Protein AF-A0A958JZC7-F1 (afdb_monomer)

pLDDT: mean 93.15, std 11.77, range [38.97, 98.44]

Structure (mmCIF, N/CA/C/O backbone):
data_AF-A0A958JZC7-F1
#
_entry.id   AF-A0A958JZC7-F1
#
loop_
_atom_site.group_PDB
_atom_site.id
_atom_site.type_symbol
_atom_site.label_atom_id
_atom_site.label_alt_id
_atom_site.label_comp_id
_atom_site.label_asym_id
_atom_site.label_entity_id
_atom_site.label_seq_id
_atom_site.pdbx_PDB_ins_code
_atom_site.Cartn_x
_atom_site.Cartn_y
_atom_site.Cartn_z
_atom_site.occupancy
_atom_site.B_iso_or_equiv
_atom_site.auth_seq_id
_atom_site.auth_comp_id
_atom_site.auth_asym_id
_atom_site.auth_atom_id
_atom_site.pdbx_PDB_model_num
ATOM 1 N N . MET A 1 1 ? 5.712 -16.448 14.532 1.00 38.97 1 MET A N 1
ATOM 2 C CA . MET A 1 1 ? 5.545 -14.984 14.444 1.00 38.97 1 MET A CA 1
ATOM 3 C C . MET A 1 1 ? 5.430 -14.664 12.970 1.00 38.97 1 MET A C 1
ATOM 5 O O . MET A 1 1 ? 6.425 -14.777 12.268 1.00 38.97 1 MET A O 1
ATOM 9 N N . THR A 1 2 ? 4.216 -14.442 12.471 1.00 50.84 2 THR A N 1
ATOM 10 C CA . THR A 1 2 ? 4.000 -14.105 11.058 1.00 50.84 2 THR A CA 1
ATOM 11 C C . THR A 1 2 ? 4.672 -12.763 10.810 1.00 50.84 2 THR A C 1
ATOM 13 O O . THR A 1 2 ? 4.347 -11.790 11.485 1.00 50.84 2 THR A O 1
ATOM 16 N N . GLN A 1 3 ? 5.680 -12.737 9.943 1.00 56.84 3 GLN A N 1
ATOM 17 C CA . GLN A 1 3 ? 6.388 -11.508 9.615 1.00 56.84 3 GLN A CA 1
ATOM 18 C C . GLN A 1 3 ? 5.398 -10.593 8.885 1.00 56.84 3 GLN A C 1
ATOM 20 O O . GLN A 1 3 ? 4.856 -10.969 7.848 1.00 56.84 3 GLN A O 1
ATOM 25 N N . SER A 1 4 ? 5.088 -9.454 9.498 1.00 73.69 4 SER A N 1
ATOM 26 C CA . SER A 1 4 ? 4.183 -8.452 8.943 1.00 73.69 4 SER A CA 1
ATOM 27 C C . SER A 1 4 ? 4.830 -7.809 7.716 1.00 73.69 4 SER A C 1
ATOM 29 O O . SER A 1 4 ? 6.030 -7.528 7.720 1.00 73.69 4 SER A O 1
ATOM 31 N N . ASN A 1 5 ? 4.065 -7.638 6.639 1.00 91.62 5 ASN A N 1
ATOM 32 C CA . ASN A 1 5 ? 4.544 -7.019 5.409 1.00 91.62 5 ASN A CA 1
ATOM 33 C C . ASN A 1 5 ? 4.661 -5.498 5.627 1.00 91.62 5 ASN A C 1
ATOM 35 O O . ASN A 1 5 ? 3.633 -4.854 5.850 1.00 91.62 5 ASN A O 1
ATOM 39 N N . PRO A 1 6 ? 5.858 -4.889 5.518 1.00 95.69 6 PRO A N 1
ATOM 40 C CA . PRO A 1 6 ? 6.042 -3.466 5.814 1.00 95.69 6 PRO A CA 1
ATOM 41 C C . PRO A 1 6 ? 5.135 -2.537 4.993 1.00 95.69 6 PRO A C 1
ATOM 43 O O . PRO A 1 6 ? 4.700 -1.497 5.479 1.00 95.69 6 PRO A O 1
ATOM 46 N N . LEU A 1 7 ? 4.801 -2.912 3.753 1.00 97.00 7 LEU A N 1
ATOM 47 C CA . LEU A 1 7 ? 3.901 -2.119 2.909 1.00 97.00 7 LEU A CA 1
ATOM 48 C C . LEU A 1 7 ? 2.451 -2.150 3.408 1.00 97.00 7 LEU A C 1
ATOM 50 O O . LEU A 1 7 ? 1.718 -1.176 3.226 1.00 97.00 7 LEU A O 1
ATOM 54 N N . GLU A 1 8 ? 2.032 -3.241 4.050 1.00 97.69 8 GLU A N 1
ATOM 55 C CA . GLU A 1 8 ? 0.708 -3.339 4.664 1.00 97.69 8 GLU A CA 1
ATOM 56 C C . GLU A 1 8 ? 0.617 -2.431 5.898 1.00 97.69 8 GLU A C 1
ATOM 58 O O . GLU A 1 8 ? -0.367 -1.709 6.054 1.00 97.69 8 GLU A O 1
ATOM 63 N N . GLU A 1 9 ? 1.670 -2.374 6.718 1.00 97.19 9 GLU A N 1
ATOM 64 C CA . GLU A 1 9 ? 1.758 -1.469 7.877 1.00 97.19 9 GLU A CA 1
ATOM 65 C C . GLU A 1 9 ? 1.746 0.007 7.463 1.00 97.19 9 GLU A C 1
ATOM 67 O O . GLU A 1 9 ? 1.049 0.831 8.065 1.00 97.19 9 GLU A O 1
ATOM 72 N N . VAL A 1 10 ? 2.474 0.343 6.394 1.00 97.88 10 VAL A N 1
ATOM 73 C CA . VAL A 1 10 ? 2.462 1.690 5.809 1.00 97.88 10 VAL A CA 1
ATOM 74 C C . VAL A 1 10 ? 1.067 2.042 5.301 1.00 97.88 10 VAL A C 1
ATOM 76 O O . VAL A 1 10 ? 0.574 3.129 5.593 1.00 97.88 10 VAL A O 1
ATOM 79 N N . CYS A 1 11 ? 0.396 1.132 4.589 1.00 97.94 11 CYS A N 1
ATOM 80 C CA . CYS A 1 11 ? -0.970 1.362 4.122 1.00 97.94 11 CYS A CA 1
ATOM 81 C C . CYS A 1 11 ? -1.947 1.558 5.288 1.00 97.94 11 CYS A C 1
ATOM 83 O O . CYS A 1 11 ? -2.765 2.476 5.258 1.00 97.94 11 CYS A O 1
ATOM 85 N N . HIS A 1 12 ? -1.837 0.747 6.340 1.00 97.56 12 HIS A N 1
ATOM 86 C CA . HIS A 1 12 ? -2.650 0.903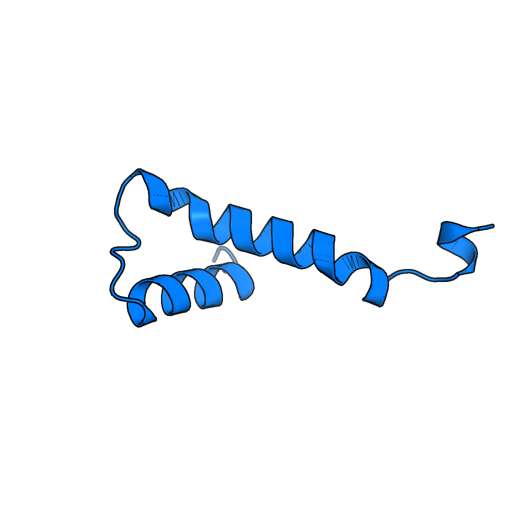 7.544 1.00 97.56 12 HIS A CA 1
ATOM 87 C C . HIS A 1 12 ? -2.448 2.287 8.180 1.00 97.56 12 HIS A 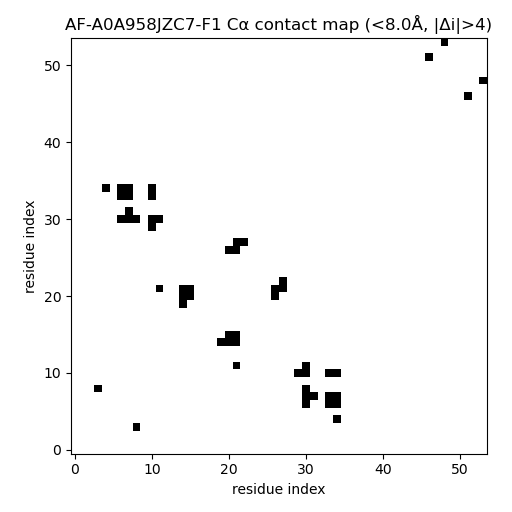C 1
ATOM 89 O O . HIS A 1 12 ? -3.417 2.983 8.485 1.00 97.56 12 HIS A O 1
ATOM 95 N N . SER A 1 13 ? -1.192 2.721 8.308 1.00 98.06 13 SER A N 1
ATOM 96 C CA . SER A 1 13 ? -0.833 4.037 8.850 1.00 98.06 13 SER A CA 1
ATOM 97 C C . SER A 1 13 ? -1.331 5.184 7.962 1.00 98.06 13 SER A C 1
ATOM 99 O O . SER A 1 13 ? -1.795 6.208 8.466 1.00 98.06 13 SER A O 1
ATOM 101 N N . LEU A 1 14 ? -1.289 5.008 6.638 1.00 98.19 14 LEU A N 1
ATOM 102 C CA . LEU A 1 14 ? -1.812 5.964 5.663 1.00 98.19 14 LEU A CA 1
ATOM 103 C C . LEU A 1 14 ? -3.324 6.147 5.828 1.00 98.19 14 LEU A C 1
ATOM 105 O O . LEU A 1 14 ? -3.780 7.284 5.897 1.00 98.19 14 LEU A O 1
ATOM 109 N N . LEU A 1 15 ? -4.082 5.049 5.938 1.00 98.25 15 LEU A N 1
ATOM 110 C CA . LEU A 1 15 ? -5.535 5.079 6.142 1.00 98.25 15 LEU A CA 1
ATOM 111 C C . 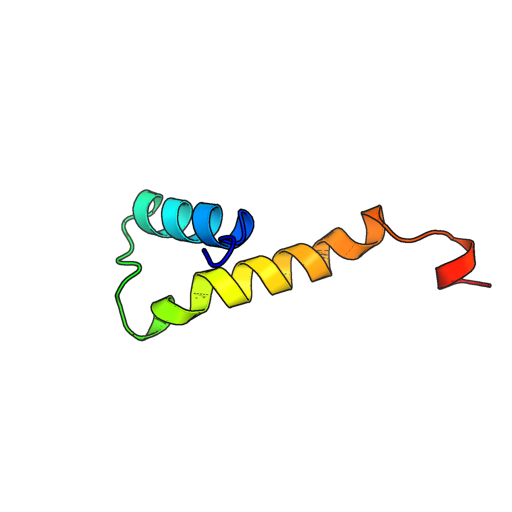LEU A 1 15 ? -5.898 5.880 7.399 1.00 98.25 15 LEU A C 1
ATOM 113 O O . LEU A 1 15 ? -6.713 6.797 7.333 1.00 98.25 15 LEU A O 1
ATOM 117 N N . GLN A 1 16 ? -5.219 5.616 8.517 1.00 98.19 16 GLN A N 1
ATOM 118 C CA . GLN A 1 16 ? -5.429 6.374 9.755 1.00 98.19 16 GLN A CA 1
ATOM 119 C C . GLN A 1 16 ? -5.071 7.857 9.591 1.00 98.19 16 GLN A C 1
ATOM 121 O O . GLN A 1 16 ? -5.791 8.728 10.073 1.00 98.19 16 GLN A O 1
ATOM 126 N N . SER A 1 17 ? -3.983 8.153 8.875 1.00 98.44 17 SER A N 1
ATOM 127 C CA . SER A 1 17 ? -3.501 9.526 8.667 1.00 98.44 17 SER A CA 1
ATOM 128 C C . SER A 1 17 ? -4.452 10.379 7.825 1.00 98.44 17 SER A C 1
ATOM 130 O O . SER A 1 17 ? -4.481 11.596 7.990 1.00 98.44 17 SER A O 1
ATOM 132 N N . VAL A 1 18 ? -5.246 9.761 6.945 1.00 98.06 18 VAL A N 1
ATOM 133 C CA . VAL A 1 18 ? -6.275 10.451 6.146 1.00 98.06 18 VAL A CA 1
ATOM 134 C C . VAL A 1 18 ? -7.657 10.457 6.813 1.00 98.06 18 VAL A C 1
ATOM 136 O O . VAL A 1 18 ? -8.623 10.920 6.210 1.00 98.06 18 VAL A O 1
ATOM 139 N N . GLY A 1 19 ? -7.759 9.977 8.058 1.00 98.25 19 GLY A N 1
ATOM 140 C CA . GLY A 1 19 ? -8.999 9.962 8.839 1.00 98.25 19 GLY A CA 1
ATOM 141 C C . GLY A 1 19 ? -9.928 8.781 8.551 1.00 98.25 19 GLY A C 1
ATOM 142 O O . GLY A 1 19 ? -11.096 8.824 8.931 1.00 98.25 19 GLY A O 1
ATOM 143 N N . GLU A 1 20 ? -9.437 7.735 7.889 1.00 98.31 20 GLU A N 1
ATOM 144 C CA . GLU A 1 20 ? -10.213 6.529 7.602 1.00 98.31 20 GLU A CA 1
ATOM 145 C C . GLU A 1 20 ? -10.109 5.505 8.739 1.00 98.31 20 GLU A C 1
ATOM 147 O O . GLU A 1 20 ? -9.083 5.416 9.410 1.00 98.31 20 GLU A O 1
ATOM 152 N N . ASP A 1 21 ? -11.157 4.696 8.935 1.00 97.69 21 ASP A N 1
ATOM 153 C CA . ASP A 1 21 ? -11.147 3.558 9.870 1.00 97.69 21 ASP A CA 1
ATOM 154 C C . ASP A 1 21 ? -10.627 2.282 9.180 1.00 97.69 21 ASP A C 1
ATOM 156 O O . ASP A 1 21 ? -11.363 1.691 8.380 1.00 97.69 21 ASP A O 1
ATOM 160 N N . PRO A 1 22 ? -9.407 1.796 9.488 1.00 95.88 22 PRO A N 1
ATOM 161 C CA . PRO A 1 22 ? -8.851 0.594 8.864 1.00 95.88 22 PRO A CA 1
ATOM 162 C C . PRO A 1 22 ? -9.629 -0.688 9.184 1.00 95.88 22 PRO A C 1
ATOM 164 O O . PRO A 1 22 ? -9.496 -1.672 8.455 1.00 95.88 22 PRO A O 1
ATOM 167 N N . ASN A 1 23 ? -10.447 -0.686 10.244 1.00 96.38 23 ASN A N 1
ATOM 168 C CA . ASN A 1 23 ? -11.225 -1.848 10.669 1.00 96.38 23 ASN A CA 1
ATOM 169 C C . ASN A 1 23 ? -12.574 -1.966 9.953 1.00 96.38 23 ASN A C 1
ATOM 171 O O . ASN A 1 23 ? -13.259 -2.979 10.123 1.00 96.38 23 ASN A O 1
ATOM 175 N N . ARG A 1 24 ? -12.976 -0.980 9.135 1.00 97.94 24 ARG A N 1
ATOM 176 C CA . ARG A 1 24 ? -14.211 -1.115 8.354 1.00 97.94 24 ARG A CA 1
ATOM 177 C C . ARG A 1 24 ? -14.096 -2.289 7.388 1.00 97.94 24 ARG A C 1
ATOM 179 O O . ARG A 1 24 ? -13.057 -2.484 6.757 1.00 97.94 24 ARG A O 1
ATOM 186 N N . GLU A 1 25 ? -15.196 -3.010 7.190 1.00 97.62 25 GLU A N 1
ATOM 187 C CA . GLU A 1 25 ? -15.247 -4.231 6.371 1.00 97.62 25 GLU A CA 1
ATOM 188 C C . GLU A 1 25 ? -14.574 -4.063 4.991 1.00 97.62 25 GLU A C 1
ATOM 190 O O . GLU A 1 25 ? -13.763 -4.891 4.574 1.00 97.62 25 GLU A O 1
ATOM 195 N N . GLY A 1 26 ? -14.833 -2.939 4.308 1.00 97.19 26 GLY A N 1
ATOM 196 C CA . GLY A 1 26 ? -14.259 -2.642 2.989 1.00 97.19 26 GLY A CA 1
ATOM 197 C C . GLY A 1 26 ? -12.741 -2.396 2.968 1.00 97.19 26 GLY A C 1
ATOM 198 O O . GLY A 1 26 ? -12.120 -2.506 1.903 1.00 97.19 26 GLY A O 1
ATOM 199 N N . LEU A 1 27 ? -12.130 -2.089 4.117 1.00 98.00 27 LEU A N 1
ATOM 200 C CA . LEU A 1 27 ? -10.703 -1.785 4.239 1.00 98.00 27 LEU A CA 1
ATOM 201 C C . LEU A 1 27 ? -9.850 -2.899 4.828 1.00 98.00 27 LEU A C 1
ATOM 203 O O . LEU A 1 27 ? -8.640 -2.858 4.623 1.00 98.00 27 LEU A O 1
ATOM 207 N N . LEU A 1 28 ? -10.438 -3.923 5.445 1.00 97.56 28 LEU A N 1
ATOM 208 C CA . LEU A 1 28 ? -9.673 -5.009 6.077 1.00 97.56 28 LEU A CA 1
ATOM 209 C C . LEU A 1 28 ? -8.648 -5.658 5.133 1.00 97.56 28 LEU A C 1
ATOM 211 O O . LEU A 1 28 ? -7.567 -6.055 5.549 1.00 97.56 28 LEU A O 1
ATOM 215 N N . ARG A 1 29 ? -8.971 -5.743 3.835 1.00 97.38 29 ARG A N 1
ATOM 216 C CA . ARG A 1 29 ? -8.068 -6.283 2.801 1.00 97.38 29 ARG A CA 1
ATOM 217 C C . ARG A 1 29 ? -7.328 -5.215 1.990 1.00 97.38 29 ARG A C 1
ATOM 219 O O . ARG A 1 29 ? -6.601 -5.565 1.064 1.00 97.38 29 ARG A O 1
ATOM 226 N N . THR A 1 30 ? -7.531 -3.930 2.273 1.00 98.06 30 THR A N 1
ATOM 227 C CA . THR A 1 30 ? -6.866 -2.831 1.555 1.00 98.06 30 THR A CA 1
ATOM 228 C C . THR A 1 30 ? -5.350 -2.859 1.729 1.00 98.06 30 THR A C 1
ATOM 230 O O . THR A 1 30 ? -4.692 -2.779 0.695 1.00 98.06 30 THR A O 1
ATOM 233 N N . PRO A 1 31 ? -4.779 -3.059 2.936 1.00 97.69 31 PRO A N 1
ATOM 234 C CA . PRO A 1 31 ? -3.328 -3.150 3.101 1.00 97.69 31 PRO A CA 1
ATOM 235 C C . PRO A 1 31 ? -2.680 -4.201 2.196 1.00 97.69 31 PRO A C 1
ATOM 237 O O . PRO A 1 31 ? -1.773 -3.878 1.432 1.00 97.69 31 PRO A O 1
ATOM 240 N N . ALA A 1 32 ? -3.217 -5.424 2.180 1.00 97.31 32 ALA A N 1
ATOM 241 C CA . ALA A 1 32 ? -2.713 -6.502 1.330 1.00 97.31 32 ALA A CA 1
ATOM 242 C C . ALA A 1 32 ? -2.825 -6.176 -0.173 1.00 97.31 32 ALA A C 1
ATOM 244 O O . ALA A 1 32 ? -1.893 -6.420 -0.942 1.00 97.31 32 ALA A O 1
ATOM 245 N N . ARG A 1 33 ? -3.951 -5.585 -0.612 1.00 97.81 33 ARG A N 1
ATOM 246 C CA . ARG A 1 33 ? -4.114 -5.140 -2.011 1.00 97.81 33 ARG A CA 1
ATOM 247 C C . ARG A 1 33 ? -3.131 -4.031 -2.374 1.00 97.81 33 ARG A C 1
ATOM 249 O O . ARG A 1 33 ? -2.581 -4.061 -3.469 1.00 97.81 33 ARG A O 1
ATOM 256 N N . TYR A 1 34 ? -2.915 -3.080 -1.470 1.00 97.81 34 TYR A N 1
ATOM 257 C CA . TYR A 1 34 ? -1.966 -1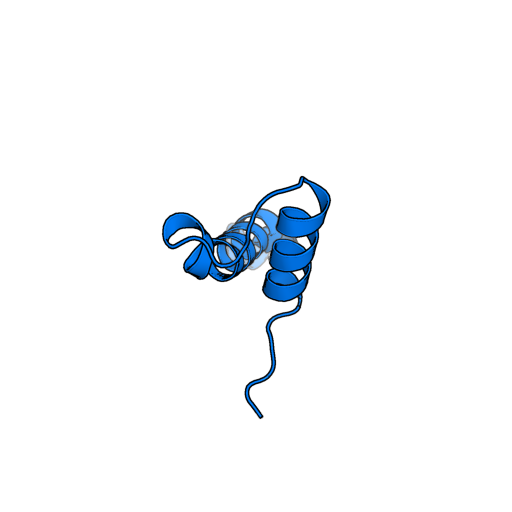.988 -1.648 1.00 97.81 34 TYR A CA 1
ATOM 258 C C . TYR A 1 34 ? -0.541 -2.521 -1.787 1.00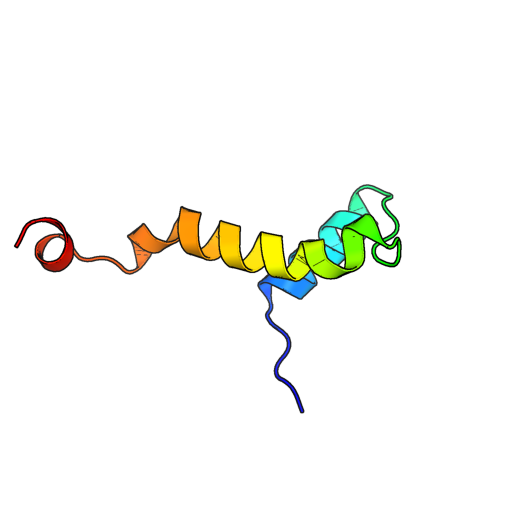 97.81 34 TYR A C 1
ATOM 260 O O . TYR A 1 34 ? 0.135 -2.172 -2.747 1.00 97.81 34 TYR A O 1
ATOM 268 N N . ALA A 1 35 ? -0.107 -3.410 -0.889 1.00 97.56 35 ALA A N 1
ATOM 269 C CA . ALA A 1 35 ? 1.230 -3.993 -0.934 1.00 97.56 35 ALA A CA 1
ATOM 270 C C . ALA A 1 35 ? 1.487 -4.738 -2.250 1.00 97.56 35 ALA A C 1
ATOM 272 O O . ALA A 1 35 ? 2.514 -4.512 -2.889 1.00 97.56 35 ALA A O 1
ATOM 273 N N . ARG A 1 36 ? 0.526 -5.558 -2.697 1.00 97.44 36 ARG A N 1
ATOM 274 C CA . ARG A 1 36 ? 0.609 -6.255 -3.986 1.00 97.44 36 ARG A CA 1
ATOM 275 C C . ARG A 1 36 ? 0.678 -5.281 -5.163 1.00 97.44 36 ARG A C 1
ATOM 277 O O . ARG A 1 36 ? 1.554 -5.416 -6.008 1.00 97.44 36 ARG A O 1
ATOM 284 N N . ALA A 1 37 ? -0.224 -4.301 -5.211 1.00 98.06 37 ALA A N 1
ATOM 285 C CA . ALA A 1 37 ? -0.247 -3.319 -6.292 1.00 98.06 37 ALA A CA 1
ATOM 286 C C . ALA A 1 37 ? 1.050 -2.504 -6.334 1.00 98.06 37 ALA A C 1
ATOM 288 O O . ALA A 1 37 ? 1.599 -2.278 -7.404 1.00 98.06 37 ALA A O 1
ATOM 289 N N . PHE A 1 38 ? 1.570 -2.097 -5.175 1.00 97.50 38 PHE A N 1
ATOM 290 C CA . PHE A 1 38 ? 2.819 -1.350 -5.087 1.00 97.50 38 PHE A CA 1
ATOM 291 C C . PHE A 1 38 ? 3.997 -2.177 -5.613 1.00 97.50 38 PHE A C 1
ATOM 293 O O . PHE A 1 38 ? 4.748 -1.685 -6.445 1.00 97.50 38 PHE A O 1
ATOM 300 N N . GLN A 1 39 ? 4.106 -3.448 -5.211 1.00 95.81 39 GLN A N 1
ATOM 301 C CA . GLN A 1 39 ? 5.128 -4.368 -5.721 1.00 95.81 39 GLN A CA 1
ATOM 302 C C . GLN A 1 39 ? 5.046 -4.557 -7.240 1.00 95.81 39 GLN A C 1
ATOM 304 O O . GLN A 1 39 ? 6.080 -4.523 -7.901 1.00 95.81 39 GLN A O 1
ATOM 309 N N . GLU A 1 40 ? 3.841 -4.724 -7.792 1.00 96.50 40 GLU A N 1
ATOM 310 C CA . GLU A 1 40 ? 3.621 -4.842 -9.240 1.00 96.50 40 GLU A CA 1
ATOM 311 C C . GLU A 1 40 ? 4.013 -3.547 -9.972 1.00 96.50 40 GLU A C 1
ATOM 313 O O . GLU A 1 40 ? 4.748 -3.591 -10.954 1.00 96.50 40 GLU A O 1
ATOM 318 N N . LEU A 1 41 ? 3.595 -2.382 -9.471 1.00 97.94 41 LEU A N 1
ATOM 319 C CA . LEU A 1 41 ? 3.922 -1.082 -10.072 1.00 97.94 41 LEU A CA 1
ATOM 320 C C . LEU A 1 41 ? 5.425 -0.779 -10.049 1.00 97.94 41 LEU A C 1
ATOM 322 O O . LEU A 1 41 ? 5.926 -0.088 -10.935 1.00 97.94 41 LEU A O 1
ATOM 326 N N . THR A 1 42 ? 6.144 -1.281 -9.044 1.00 96.56 42 THR A N 1
ATOM 327 C CA . THR A 1 42 ? 7.586 -1.057 -8.880 1.00 96.56 42 THR A CA 1
ATOM 328 C C . THR A 1 42 ? 8.445 -2.252 -9.295 1.00 96.56 42 THR A C 1
ATOM 330 O O . THR A 1 42 ? 9.653 -2.232 -9.057 1.00 96.56 42 THR A O 1
ATOM 333 N N . SER A 1 43 ? 7.869 -3.296 -9.904 1.00 95.56 43 SER A N 1
ATOM 334 C CA . SER A 1 43 ? 8.598 -4.537 -10.213 1.00 95.56 43 SER A CA 1
ATOM 335 C C . SER A 1 43 ? 9.782 -4.308 -11.152 1.00 95.56 43 SER A C 1
ATOM 337 O O . SER A 1 43 ? 10.777 -5.024 -11.076 1.00 95.56 43 SER A O 1
ATOM 339 N N . GLY A 1 44 ? 9.704 -3.272 -11.993 1.00 95.69 44 GLY A N 1
ATOM 340 C CA . GLY A 1 44 ? 10.754 -2.897 -12.940 1.00 95.69 44 GLY A CA 1
ATOM 341 C C . GLY A 1 44 ? 12.108 -2.580 -12.303 1.00 95.69 44 GLY A C 1
ATOM 342 O O . GLY A 1 44 ? 13.127 -2.747 -12.960 1.00 95.69 44 GLY A O 1
ATOM 343 N N . TYR A 1 45 ? 12.165 -2.197 -11.021 1.00 96.62 45 TYR A N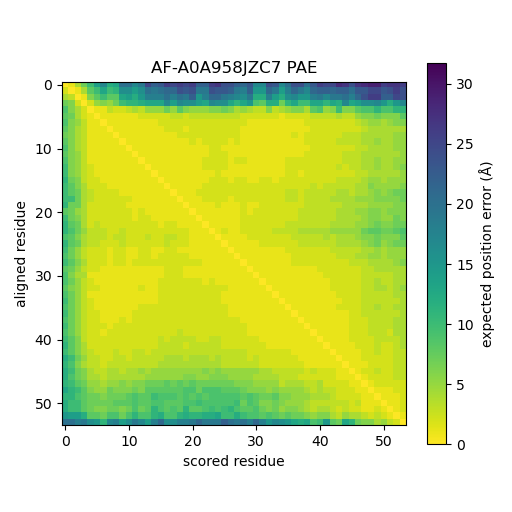 1
ATOM 344 C CA . TYR A 1 45 ? 13.450 -1.983 -10.338 1.00 96.62 45 TYR A CA 1
ATOM 345 C C . TYR A 1 45 ? 14.253 -3.268 -10.119 1.00 96.62 45 TYR A C 1
ATOM 347 O O . TYR A 1 45 ? 15.454 -3.201 -9.867 1.00 96.62 45 TYR A O 1
ATOM 355 N N . SER A 1 46 ? 13.600 -4.427 -10.177 1.00 94.25 46 SER A N 1
ATOM 356 C CA . SER A 1 46 ? 14.237 -5.737 -10.026 1.00 94.25 46 SER A CA 1
ATOM 357 C C . SER A 1 46 ? 14.324 -6.504 -11.345 1.00 94.25 46 SER A C 1
ATOM 359 O O . SER A 1 46 ? 14.710 -7.665 -11.322 1.00 94.25 46 SER A O 1
ATOM 361 N N . GLN A 1 47 ? 13.963 -5.878 -12.468 1.00 95.06 47 GLN A N 1
ATOM 362 C CA . GLN A 1 47 ? 14.057 -6.478 -13.797 1.00 95.06 47 GLN A CA 1
ATOM 363 C C . GLN A 1 47 ? 15.343 -6.035 -14.501 1.00 95.06 47 GLN A C 1
ATOM 365 O O . GLN A 1 47 ? 15.768 -4.882 -14.389 1.00 95.06 47 GLN A O 1
ATOM 370 N N . SER A 1 48 ? 15.939 -6.950 -15.256 1.00 94.75 48 SER A N 1
ATOM 371 C CA . SER A 1 48 ? 17.026 -6.679 -16.201 1.00 94.75 48 SER A CA 1
ATOM 372 C C . SER A 1 48 ? 16.502 -6.538 -17.633 1.00 94.75 48 SER A C 1
ATOM 374 O O . SER A 1 48 ? 15.397 -6.972 -17.958 1.00 94.75 48 SER A O 1
ATOM 376 N N . ILE A 1 49 ? 17.294 -5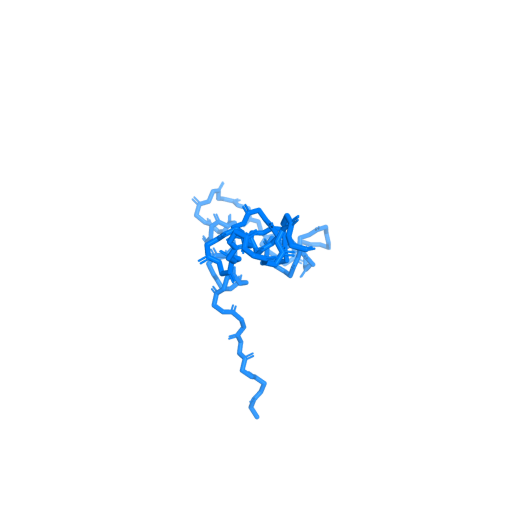.919 -18.514 1.00 92.69 49 ILE A N 1
ATOM 377 C CA . ILE A 1 49 ? 16.920 -5.755 -19.929 1.00 92.69 49 ILE A CA 1
ATOM 378 C C . ILE A 1 49 ? 16.869 -7.124 -20.617 1.00 92.69 49 ILE A C 1
ATOM 380 O O . ILE A 1 49 ? 15.969 -7.384 -21.417 1.00 92.69 49 ILE A O 1
ATOM 384 N N . GLU A 1 50 ? 17.806 -8.005 -20.275 1.00 94.94 50 GLU A N 1
ATOM 385 C CA . GLU A 1 50 ? 17.918 -9.367 -20.789 1.00 94.94 50 GLU A CA 1
ATOM 386 C C . GLU A 1 50 ? 16.680 -10.206 -20.452 1.00 94.94 50 GLU A C 1
ATOM 388 O O . GLU A 1 50 ? 16.186 -10.920 -21.312 1.00 94.94 50 GLU A O 1
ATOM 393 N N . GLU A 1 51 ? 16.123 -10.087 -19.245 1.00 91.56 51 GLU A N 1
ATOM 394 C CA . GLU A 1 51 ? 14.885 -10.790 -18.864 1.00 91.56 51 GLU A CA 1
ATOM 395 C C . 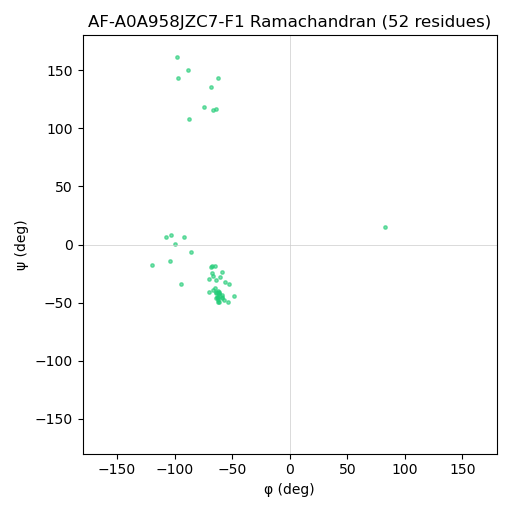GLU A 1 51 ? 13.642 -10.300 -19.623 1.00 91.56 51 GLU A C 1
ATOM 397 O O . GLU A 1 51 ? 12.654 -11.027 -19.720 1.00 91.56 51 GLU A O 1
ATOM 402 N N . VAL A 1 52 ? 13.661 -9.059 -20.119 1.00 90.19 52 VAL A N 1
ATOM 403 C CA . VAL A 1 52 ? 12.502 -8.420 -20.763 1.00 90.19 52 VAL A CA 1
ATOM 404 C C . VAL A 1 52 ? 12.526 -8.578 -22.285 1.00 90.19 52 VAL A C 1
ATOM 406 O O . VAL A 1 52 ? 11.464 -8.670 -22.902 1.00 90.19 52 VAL A O 1
ATOM 409 N N . VAL A 1 53 ? 13.713 -8.572 -22.897 1.00 92.38 53 VAL A N 1
ATOM 410 C CA . VAL A 1 53 ? 13.893 -8.531 -24.362 1.00 92.38 53 VAL A CA 1
ATOM 411 C C . VAL A 1 53 ? 14.651 -9.750 -24.910 1.00 92.38 53 VAL A C 1
ATOM 413 O O . VAL A 1 53 ? 14.612 -9.977 -26.120 1.00 92.38 53 VAL A O 1
ATOM 416 N N . GLY A 1 54 ? 15.358 -10.494 -24.054 1.00 76.25 54 GLY A N 1
ATOM 417 C CA . GLY A 1 54 ? 16.187 -11.647 -24.425 1.00 76.25 54 GLY A CA 1
ATOM 418 C C . GLY A 1 54 ? 15.418 -12.899 -24.825 1.00 76.25 54 GLY A C 1
ATOM 419 O O . GLY A 1 54 ? 14.230 -13.042 -24.458 1.00 76.25 54 GLY A O 1
#

Nearest PDB structures (foldseek):
  7alc-assembly1_D-2  TM=9.318E-01  e=2.984E-03  Homo sapiens
  6z89-assembly1_E-2  TM=9.748E-01  e=4.504E-03  Homo sapiens
  6z89-assembly1_B-2  TM=9.817E-01  e=4.824E-03  Homo sapiens
  6z88-assembly1_I  TM=9.568E-01  e=5.167E-03  Homo sapie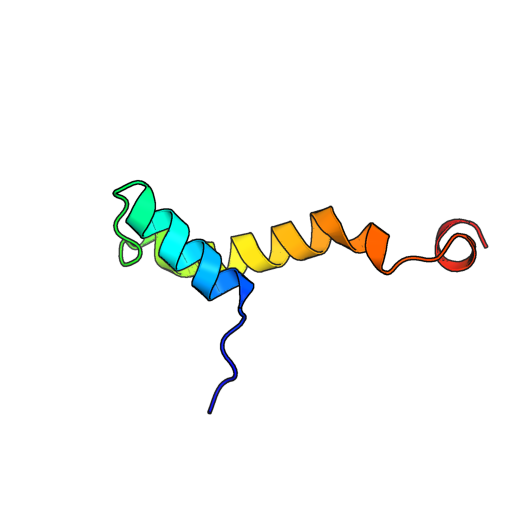ns
  7ala-assembly1_B-2  TM=9.730E-01  e=6.348E-03  Homo sapiens

Solvent-accessible surface area (backbone atoms only — not comparable to full-atom values): 3306 Å² total; per-residue (Å²): 130,85,82,77,56,69,52,28,55,50,42,48,52,49,36,49,74,74,73,45,68,54,81,41,82,90,36,64,59,41,24,62,52,48,34,53,51,50,50,64,75,51,44,67,82,80,57,55,71,58,80,76,74,103

Radius of gyration: 14.86 Å; Cα contacts (8 Å, |Δi|>4): 27; chains: 1; bounding box: 33×25×39 Å

Mean predicted aligned error: 4.24 Å

Sequence (54 aa):
MTQSNPLEEVCHSLLQSVGEDPNREGLLRTPARYARAFQELTSGYSQSIEEVVG

Secondary structure (DSSP, 8-state):
-----HHHHHHHHHHHHTT--TTSTTTTTHHHHHHHHHHHHTGGGG--HHHHH-

Foldseek 3Di:
DPDDDVQLVVVCVVCVVVVHDCPPPVNVCVSVVRSVVVCVVPVVVVDDPVNVPD